Protein AF-A0A2Z4ZGE2-F1 (afdb_monomer)

Foldseek 3Di:
DDDDPPPPDDDCPDDDDDDDDDDDDAPDDDPQFLEGEHEDAAADVPNVVVLVCCCVVVVHAYEYAYADFQDFNVPDDADPVRHGHTPQNVQVVVVVVVGNYHYDYPVCVVVCVVDPVNVVSCVVGGDDDD

Solvent-accessible surface area (backbone atoms only — not comparable to full-atom values): 8239 Å² total; per-residue (Å²): 135,86,85,80,86,82,74,96,75,77,81,83,83,73,88,80,92,82,85,85,91,82,86,86,79,70,80,40,65,48,87,68,38,43,35,31,32,38,79,37,69,66,85,57,88,76,53,71,70,55,56,59,55,45,27,76,76,66,67,37,29,41,36,37,34,25,68,53,81,84,38,54,46,82,85,58,76,58,47,98,86,64,52,64,56,31,54,64,56,54,38,50,55,42,30,77,72,70,44,62,45,46,75,50,33,66,91,45,46,75,57,44,72,72,32,69,68,44,54,51,52,50,65,75,40,47,60,78,82,129

Nearest PDB structures (foldseek):
  6pfn-assembly2_C  TM=4.744E-01  e=4.389E-01  Francisella tularensis subsp. tularensis SCHU S4
  6p4o-assembly2_D  TM=4.374E-01  e=6.126E-01  Sulfurisphaera tokodaii str. 7
  3ls9-assembly1_B  TM=3.445E-01  e=3.840E-01  Paenarthrobacter aurescens
  5i01-assembly1_C  TM=4.575E-01  e=1.194E+00  Neisseria gonorrhoeae FA 1090
  4lh8-assembly1_A  TM=2.672E-01  e=1.045E+00  Paenarthrobacter aurescens

Radius of gyration: 21.34 Å; Cα contacts (8 Å, |Δi|>4): 152; chains: 1; bounding box: 49×48×68 Å

Secondary structure (DSSP, 8-state):
-------S--SS--------------SEE-TTBSEEEEEESSPPTTGGGGHHHHHHHH--EEEEEES-TT-B-TTSPPPTTS---BHHHHHHHHHHTT--EEEEETTTHHHHTTSHHHHHHHHHTB----

Sequence (130 aa):
MFETHLVNLEYEPLTIDYTRKHRYTPDSIIPGTNILVELKGAFEKDEPGKYEPVTEQGGFAFLFVFQRRDTEIAWKKPRKDGSRLLHEEWVAYHHKRGMPFYCTFEDEFADLKKSKSFAEIIKRHKITQH

pLDDT: mean 91.55, std 11.1, range [42.03, 98.5]

Structure (mmCIF, N/CA/C/O backbone):
data_AF-A0A2Z4ZGE2-F1
#
_entry.id   AF-A0A2Z4ZGE2-F1
#
loop_
_atom_site.group_PDB
_atom_site.id
_atom_site.type_symbol
_atom_site.label_atom_id
_atom_site.label_alt_id
_atom_site.label_comp_id
_atom_site.label_asym_id
_atom_site.label_entity_id
_atom_site.label_seq_id
_atom_site.pdbx_PDB_ins_code
_atom_site.Cartn_x
_atom_site.Cartn_y
_atom_site.Cartn_z
_atom_site.occupancy
_atom_site.B_iso_or_equiv
_atom_site.auth_seq_id
_atom_site.auth_comp_id
_atom_site.auth_asym_id
_atom_site.auth_atom_id
_atom_site.pdbx_PDB_model_num
ATOM 1 N N . MET A 1 1 ? 25.690 18.489 -47.984 1.00 42.03 1 MET A N 1
ATOM 2 C CA . MET A 1 1 ? 26.725 18.592 -46.937 1.00 42.03 1 MET A CA 1
ATOM 3 C C . MET A 1 1 ? 26.145 19.545 -45.903 1.00 42.03 1 MET A C 1
ATOM 5 O O . MET A 1 1 ? 25.929 20.694 -46.254 1.00 42.03 1 MET A O 1
ATOM 9 N N . PHE A 1 2 ? 25.707 19.059 -44.739 1.00 46.72 2 PHE A N 1
ATOM 10 C CA . PHE A 1 2 ? 25.174 19.941 -43.694 1.00 46.72 2 PHE A CA 1
ATOM 11 C C . PHE A 1 2 ? 26.357 20.448 -42.867 1.00 46.72 2 PHE A C 1
ATOM 13 O O . PHE A 1 2 ? 27.033 19.655 -42.217 1.00 46.72 2 PHE A O 1
ATOM 20 N N . GLU A 1 3 ? 26.636 21.746 -42.957 1.00 54.59 3 GLU A N 1
ATOM 21 C CA . GLU A 1 3 ? 27.604 22.442 -42.111 1.00 54.59 3 GLU A CA 1
ATOM 22 C C . GLU A 1 3 ? 27.052 22.516 -40.683 1.00 54.59 3 GLU A C 1
ATOM 24 O O . GLU A 1 3 ? 26.027 23.140 -40.414 1.00 54.59 3 GLU A O 1
ATOM 29 N N . THR A 1 4 ? 27.704 21.823 -39.755 1.00 53.72 4 THR A N 1
ATOM 30 C CA . THR A 1 4 ? 27.340 21.812 -38.338 1.00 53.72 4 THR A CA 1
ATOM 31 C C . THR A 1 4 ? 27.945 23.023 -37.632 1.00 53.72 4 THR A C 1
ATOM 33 O O . THR A 1 4 ? 29.136 23.036 -37.333 1.00 53.72 4 THR A O 1
ATOM 36 N N . HIS A 1 5 ? 27.132 24.033 -37.321 1.00 55.41 5 HIS A N 1
ATOM 37 C CA . HIS A 1 5 ? 27.517 25.192 -36.498 1.00 55.41 5 HIS A CA 1
ATOM 38 C C . HIS A 1 5 ? 27.319 24.945 -34.990 1.00 55.41 5 HIS A C 1
ATOM 40 O O . HIS A 1 5 ? 26.793 25.791 -34.273 1.00 55.41 5 HIS A O 1
ATOM 46 N N . LEU A 1 6 ? 27.723 23.775 -34.490 1.00 61.84 6 LEU A N 1
ATOM 47 C CA . LEU A 1 6 ? 27.807 23.515 -33.049 1.00 61.84 6 LEU A CA 1
ATOM 48 C C . LEU A 1 6 ? 29.226 23.860 -32.590 1.00 61.84 6 LEU A C 1
ATOM 50 O O . LEU A 1 6 ? 30.095 22.996 -32.528 1.00 61.84 6 LEU A O 1
ATOM 54 N N . VAL A 1 7 ? 29.476 25.145 -32.344 1.00 69.69 7 VAL A N 1
ATOM 55 C CA . VAL A 1 7 ? 30.774 25.652 -31.875 1.00 69.69 7 VAL A CA 1
ATOM 56 C C . VAL A 1 7 ? 30.620 26.102 -30.420 1.00 69.69 7 VAL A C 1
ATOM 58 O O . VAL A 1 7 ? 29.632 26.755 -30.094 1.00 69.69 7 VAL A O 1
ATOM 61 N N . ASN A 1 8 ? 31.589 25.770 -29.559 1.00 76.44 8 ASN A N 1
ATOM 62 C CA . ASN A 1 8 ? 31.648 26.158 -28.136 1.00 76.44 8 ASN A CA 1
ATOM 63 C C . ASN A 1 8 ? 30.535 25.592 -27.226 1.00 76.44 8 ASN A C 1
ATOM 65 O O . ASN A 1 8 ? 30.022 26.303 -26.364 1.00 76.44 8 ASN A O 1
ATOM 69 N N . LEU A 1 9 ? 30.166 24.319 -27.390 1.00 81.88 9 LEU A N 1
ATOM 70 C CA . LEU A 1 9 ? 29.287 23.613 -26.450 1.00 81.88 9 LEU A CA 1
ATOM 71 C C . LEU A 1 9 ? 30.079 22.557 -25.676 1.00 81.88 9 LEU A C 1
ATOM 73 O O . LEU A 1 9 ? 30.827 21.784 -26.274 1.00 81.88 9 LEU A O 1
ATOM 77 N N . GLU A 1 10 ? 29.882 22.503 -24.361 1.00 83.44 10 GLU A N 1
ATOM 78 C CA . GLU A 1 10 ? 30.383 21.418 -23.516 1.00 83.44 10 GLU A CA 1
ATOM 79 C C . GLU A 1 10 ? 29.334 20.297 -23.451 1.00 83.44 10 GLU A C 1
ATOM 81 O O . GLU A 1 10 ? 28.140 20.557 -23.284 1.00 83.44 10 GLU A O 1
ATOM 86 N N . TYR A 1 11 ? 29.765 19.047 -23.627 1.00 84.69 11 TYR A N 1
ATOM 87 C CA . TYR A 1 11 ? 28.896 17.871 -23.552 1.00 84.69 11 TYR A CA 1
ATOM 88 C C . TYR A 1 11 ? 28.701 17.456 -22.088 1.00 84.69 11 TYR A C 1
ATOM 90 O O . TYR A 1 11 ? 29.685 17.215 -21.395 1.00 84.69 11 TYR A O 1
ATOM 98 N N . GLU A 1 12 ? 27.443 17.378 -21.635 1.00 85.94 12 GLU A N 1
ATOM 99 C CA . GLU A 1 12 ? 27.054 16.988 -20.263 1.00 85.94 12 GLU A CA 1
ATOM 100 C C . GLU A 1 12 ? 27.856 17.693 -19.137 1.00 85.94 12 GLU A C 1
ATOM 102 O O . GLU A 1 12 ? 28.365 17.034 -18.231 1.00 85.94 12 GLU A O 1
ATOM 107 N N . PRO A 1 13 ? 27.974 19.036 -19.138 1.00 92.00 13 PRO A N 1
ATOM 108 C CA . PRO A 1 13 ? 28.899 19.738 -18.243 1.00 92.00 13 PRO A CA 1
ATOM 109 C C . PRO A 1 13 ? 28.448 19.750 -16.777 1.00 92.00 13 PRO A C 1
ATOM 111 O O . PRO A 1 13 ? 29.240 20.037 -15.881 1.00 92.00 13 PRO A O 1
ATO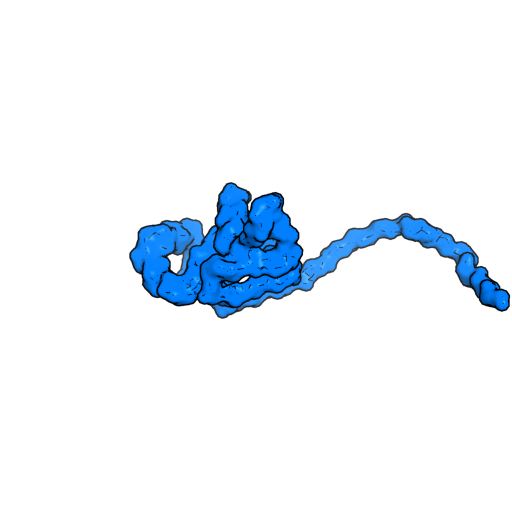M 114 N N . LEU A 1 14 ? 27.162 19.496 -16.518 1.00 93.31 14 LEU A N 1
ATOM 115 C CA . LEU A 1 14 ? 26.547 19.642 -15.204 1.00 93.31 14 LEU A CA 1
ATOM 116 C C . LEU A 1 14 ? 25.500 18.554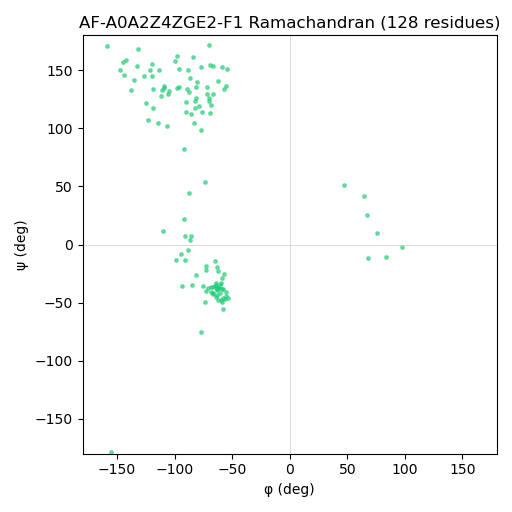 -14.969 1.00 93.31 14 LEU A C 1
ATOM 118 O O . LEU A 1 14 ? 24.745 18.186 -15.867 1.00 93.31 14 LEU A O 1
ATOM 122 N N . THR A 1 15 ? 25.397 18.120 -13.715 1.00 91.25 15 THR A N 1
ATOM 123 C CA . THR A 1 15 ? 24.231 17.403 -13.186 1.00 91.25 15 THR A CA 1
ATOM 124 C C . THR A 1 15 ? 23.439 18.369 -12.310 1.00 91.25 15 THR A C 1
ATOM 126 O O . THR A 1 15 ? 24.027 19.073 -11.492 1.00 91.25 15 THR A O 1
ATOM 129 N N . ILE A 1 16 ? 22.119 18.435 -12.498 1.00 94.75 16 ILE A N 1
ATOM 130 C CA . ILE A 1 16 ? 21.240 19.358 -11.768 1.00 94.75 16 ILE A CA 1
ATOM 131 C C . ILE A 1 16 ? 20.221 18.546 -10.976 1.00 94.75 16 ILE A C 1
ATOM 133 O O . ILE A 1 16 ? 19.377 17.859 -11.558 1.00 94.75 16 ILE A O 1
ATOM 137 N N . ASP A 1 17 ? 20.271 18.670 -9.653 1.00 92.44 17 ASP A N 1
ATOM 138 C CA . ASP A 1 17 ? 19.275 18.077 -8.769 1.00 92.44 17 ASP A CA 1
ATOM 139 C C . ASP A 1 17 ? 17.943 18.827 -8.873 1.00 92.44 17 ASP A C 1
ATOM 141 O O . ASP A 1 17 ? 17.885 20.059 -8.852 1.00 92.44 17 ASP A O 1
ATOM 145 N N . TYR A 1 18 ? 16.842 18.082 -8.955 1.00 90.62 18 TYR A N 1
ATOM 146 C CA . TYR A 1 18 ? 15.495 18.643 -8.954 1.00 90.62 18 TYR A CA 1
ATOM 147 C C . TYR A 1 18 ? 14.518 17.720 -8.223 1.00 90.62 18 TYR A C 1
ATOM 149 O O . TYR A 1 18 ? 14.735 16.516 -8.107 1.00 90.62 18 TYR A O 1
ATOM 157 N N . THR A 1 19 ? 13.408 18.283 -7.742 1.00 86.44 19 THR A N 1
ATOM 158 C CA . THR A 1 19 ? 12.330 17.521 -7.094 1.00 86.44 19 THR A CA 1
ATOM 159 C C . THR A 1 19 ? 11.017 17.688 -7.852 1.00 86.44 19 THR A C 1
ATOM 161 O O . THR A 1 19 ? 10.730 18.751 -8.405 1.00 86.44 19 THR A O 1
ATOM 164 N N . ARG A 1 20 ? 10.197 16.631 -7.890 1.00 83.25 20 ARG A N 1
ATOM 165 C CA . ARG A 1 20 ? 8.825 16.678 -8.417 1.00 83.25 20 ARG A CA 1
ATOM 166 C C . ARG A 1 20 ? 7.834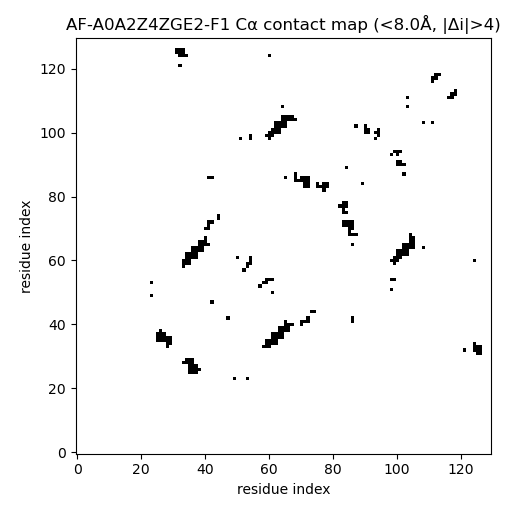 16.489 -7.281 1.00 83.25 20 ARG A C 1
ATOM 168 O O . ARG A 1 20 ? 7.932 15.532 -6.519 1.00 83.25 20 ARG A O 1
ATOM 175 N N . LYS A 1 21 ? 6.869 17.403 -7.179 1.00 87.06 21 LYS A N 1
ATOM 176 C CA . LYS A 1 21 ? 5.766 17.296 -6.220 1.00 87.06 21 LYS A CA 1
ATOM 177 C C . LYS A 1 21 ? 4.631 16.489 -6.836 1.00 87.06 21 LYS A C 1
ATOM 179 O O . LYS A 1 21 ? 4.183 16.789 -7.939 1.00 87.06 21 LYS A O 1
ATOM 184 N N . HIS A 1 22 ? 4.141 15.514 -6.084 1.00 89.62 22 HIS A N 1
ATOM 185 C CA . HIS A 1 22 ? 2.972 14.719 -6.431 1.00 89.62 22 HIS A CA 1
ATOM 186 C C . HIS A 1 22 ? 1.913 14.870 -5.338 1.00 89.62 22 HIS A C 1
ATOM 188 O O . HIS A 1 22 ? 2.243 15.090 -4.174 1.00 89.62 22 HIS A O 1
ATOM 194 N N . ARG A 1 23 ? 0.637 14.759 -5.716 1.00 91.94 23 ARG A N 1
ATOM 195 C CA . ARG A 1 23 ? -0.480 14.672 -4.772 1.00 91.94 23 ARG A CA 1
ATOM 196 C C . ARG A 1 23 ? -1.068 13.274 -4.848 1.00 91.94 23 ARG A C 1
ATOM 198 O O . ARG A 1 23 ? -1.335 12.782 -5.941 1.00 91.94 23 ARG A O 1
ATOM 205 N N . TYR A 1 24 ? -1.287 12.677 -3.686 1.00 94.25 24 TYR A N 1
ATOM 206 C CA . TYR A 1 24 ? -2.009 11.424 -3.559 1.00 94.25 24 TYR A CA 1
ATOM 207 C C . TYR A 1 24 ? -3.465 11.702 -3.183 1.00 94.25 24 TYR A C 1
ATOM 209 O O . TYR A 1 24 ? -3.729 12.523 -2.303 1.00 94.25 24 TYR A O 1
ATOM 217 N N . THR A 1 25 ? -4.401 11.034 -3.849 1.00 95.69 25 THR A N 1
ATOM 218 C CA . THR A 1 25 ? -5.823 11.071 -3.503 1.00 95.69 25 THR A CA 1
ATOM 219 C C . THR A 1 25 ? -6.260 9.632 -3.256 1.00 95.69 25 THR A C 1
ATOM 221 O O . THR A 1 25 ? -6.308 8.876 -4.222 1.00 95.69 25 THR A O 1
ATOM 224 N N . PRO A 1 26 ? -6.494 9.233 -1.993 1.00 96.50 26 PRO A N 1
ATOM 225 C CA . PRO A 1 26 ? -7.011 7.903 -1.688 1.00 96.50 26 PRO A CA 1
ATOM 226 C C . PRO A 1 26 ? -8.461 7.777 -2.160 1.00 96.50 26 PRO A C 1
ATOM 228 O O . PRO A 1 26 ? -9.189 8.774 -2.163 1.00 96.50 26 PRO A O 1
ATOM 231 N N . ASP A 1 27 ? -8.907 6.555 -2.443 1.00 97.75 27 ASP A N 1
ATOM 232 C CA . ASP A 1 27 ? -10.331 6.300 -2.688 1.00 97.75 27 ASP A CA 1
ATOM 233 C C . ASP A 1 27 ? -11.166 6.529 -1.419 1.00 97.75 27 ASP A C 1
ATOM 235 O O . ASP A 1 27 ? -12.298 7.013 -1.474 1.00 97.75 27 ASP A O 1
ATOM 239 N N . SER A 1 28 ? -10.625 6.172 -0.248 1.00 97.88 28 SER A N 1
ATOM 240 C CA . SER A 1 28 ? -11.291 6.331 1.049 1.00 97.88 28 SER A CA 1
ATOM 241 C C . SER A 1 28 ? -10.309 6.331 2.228 1.00 97.88 28 SER A C 1
ATOM 243 O O . SER A 1 28 ? -9.125 6.034 2.089 1.00 97.88 28 SER A O 1
ATOM 245 N N . ILE A 1 29 ? -10.807 6.656 3.423 1.00 97.44 29 ILE A N 1
ATOM 246 C CA . ILE A 1 29 ? -10.064 6.592 4.690 1.00 97.44 29 ILE A CA 1
ATOM 247 C C . ILE A 1 29 ? -10.938 5.940 5.760 1.00 97.44 29 ILE A C 1
ATOM 249 O O . ILE A 1 29 ? -12.145 6.187 5.808 1.00 97.44 29 ILE A O 1
ATOM 253 N N . ILE A 1 30 ? -10.349 5.117 6.632 1.00 96.31 30 ILE A N 1
ATOM 254 C CA . ILE A 1 30 ? -11.075 4.581 7.788 1.00 96.31 30 ILE A CA 1
ATOM 255 C C . ILE A 1 30 ? -11.143 5.664 8.880 1.00 96.31 30 ILE A C 1
ATOM 257 O O . ILE A 1 30 ? -10.093 6.081 9.385 1.00 96.31 30 ILE A O 1
ATOM 261 N N . PRO A 1 31 ? -12.347 6.109 9.293 1.00 95.69 31 PRO A N 1
ATOM 262 C CA . PRO A 1 31 ? -12.497 7.190 10.263 1.00 95.69 31 PRO A CA 1
ATOM 263 C C . PRO A 1 31 ? -11.760 6.929 11.583 1.00 95.69 31 PRO A C 1
ATOM 265 O O . PRO A 1 31 ? -11.825 5.835 12.142 1.00 95.69 31 PRO A O 1
ATOM 268 N N . GLY A 1 32 ? -11.076 7.954 12.102 1.00 95.62 32 GLY A N 1
ATOM 269 C CA . GLY A 1 32 ? -10.327 7.873 13.364 1.00 95.62 32 GLY A CA 1
ATOM 270 C C . GLY A 1 32 ? -8.996 7.112 13.282 1.00 95.62 32 GLY A C 1
ATOM 271 O O . GLY A 1 32 ? -8.384 6.844 14.317 1.00 95.62 32 GLY A O 1
ATOM 272 N N . THR A 1 33 ? -8.539 6.769 12.077 1.00 97.25 33 THR A N 1
ATOM 273 C CA . THR A 1 33 ? -7.256 6.095 11.834 1.00 97.25 33 THR A CA 1
ATOM 274 C C . THR A 1 33 ? -6.468 6.796 10.730 1.00 97.25 33 THR A C 1
ATOM 276 O O . THR A 1 33 ? -7.018 7.618 9.999 1.00 97.25 33 THR A O 1
ATOM 279 N N . ASN A 1 34 ? -5.192 6.445 10.577 1.00 97.06 34 ASN A N 1
ATOM 280 C CA . ASN A 1 34 ? -4.365 6.833 9.429 1.00 97.06 34 ASN A CA 1
ATOM 281 C C . ASN A 1 34 ? -4.395 5.783 8.293 1.00 97.06 34 ASN A C 1
ATOM 283 O O . ASN A 1 34 ? -3.465 5.730 7.489 1.00 97.06 34 ASN A O 1
ATOM 287 N N . ILE A 1 35 ? -5.423 4.927 8.225 1.00 98.31 35 ILE A N 1
ATOM 288 C CA . ILE A 1 35 ? -5.535 3.887 7.193 1.00 98.31 35 ILE A CA 1
ATOM 289 C C . ILE A 1 35 ? -6.288 4.434 5.983 1.00 98.31 35 ILE A C 1
ATOM 291 O O . ILE A 1 35 ? -7.493 4.691 6.046 1.00 98.31 35 ILE A O 1
ATOM 295 N N . LEU A 1 36 ? -5.579 4.543 4.866 1.00 98.31 36 LEU A N 1
ATOM 296 C CA . LEU A 1 36 ? -6.134 4.803 3.546 1.00 98.31 36 LEU A CA 1
ATOM 297 C C . LEU A 1 36 ? -6.653 3.495 2.947 1.00 98.31 36 LEU A C 1
ATOM 299 O O . LEU A 1 36 ? -5.988 2.463 3.024 1.00 98.31 36 LEU A O 1
ATOM 303 N N . VAL A 1 37 ? -7.841 3.537 2.355 1.00 98.00 37 VAL A N 1
ATOM 304 C CA . VAL A 1 37 ? -8.448 2.406 1.650 1.00 98.00 37 VAL A CA 1
ATOM 305 C C . VAL A 1 37 ? -8.358 2.675 0.158 1.00 98.00 37 VAL A C 1
ATOM 307 O O . VAL A 1 37 ? -8.757 3.747 -0.293 1.00 98.00 37 VAL A O 1
ATOM 310 N N . GLU A 1 38 ? -7.848 1.698 -0.582 1.00 97.88 38 GLU A N 1
ATOM 311 C CA . GLU A 1 38 ? -7.683 1.772 -2.032 1.00 97.88 38 GLU A CA 1
ATOM 312 C C . GLU A 1 38 ? -8.395 0.582 -2.688 1.00 97.88 38 GLU A C 1
ATOM 314 O O . GLU A 1 38 ? -8.079 -0.575 -2.393 1.00 97.88 38 GLU A O 1
ATOM 319 N N . LEU A 1 39 ? -9.350 0.862 -3.571 1.00 97.12 39 LEU A N 1
ATOM 320 C CA . LEU A 1 39 ? -10.085 -0.140 -4.337 1.00 97.12 39 LEU A CA 1
ATOM 321 C C . LEU A 1 39 ? -9.335 -0.399 -5.646 1.00 97.12 39 LEU A C 1
ATOM 323 O O . LEU A 1 39 ? -9.095 0.527 -6.423 1.00 97.12 39 LEU A O 1
ATOM 327 N N . LYS A 1 40 ? -8.942 -1.649 -5.916 1.00 95.38 40 LYS A N 1
ATOM 328 C CA . LYS A 1 40 ? -8.121 -1.969 -7.096 1.00 95.38 40 LYS A CA 1
ATOM 329 C C . LYS A 1 40 ? -8.548 -3.236 -7.816 1.00 95.38 40 LYS A C 1
ATOM 331 O O . LYS A 1 40 ? -8.673 -4.296 -7.219 1.00 95.38 40 LYS A O 1
ATOM 336 N N . GLY A 1 41 ? -8.656 -3.143 -9.140 1.00 95.06 41 GLY A N 1
ATOM 337 C CA . GLY A 1 41 ? -8.709 -4.316 -10.015 1.00 95.06 41 GLY A CA 1
ATOM 338 C C . GLY A 1 41 ? -7.315 -4.915 -10.186 1.00 95.06 41 GLY A C 1
ATOM 339 O O . GLY A 1 41 ? -6.977 -5.922 -9.568 1.00 95.06 41 GLY A O 1
ATOM 340 N N . ALA A 1 42 ? -6.492 -4.244 -10.988 1.00 93.00 42 ALA A N 1
ATOM 341 C CA . ALA A 1 42 ? -5.064 -4.496 -11.109 1.00 93.00 42 ALA A CA 1
ATOM 342 C C . ALA A 1 42 ? -4.316 -3.181 -10.878 1.00 93.00 42 ALA A C 1
ATOM 344 O O . ALA A 1 42 ? -4.796 -2.116 -11.262 1.00 93.00 42 ALA A O 1
ATOM 345 N N . PHE A 1 43 ? -3.144 -3.257 -10.262 1.00 93.19 43 PHE A N 1
ATOM 346 C CA . PHE A 1 43 ? -2.178 -2.178 -10.290 1.00 93.19 43 PHE A CA 1
ATOM 347 C C . PHE A 1 43 ? -1.812 -1.888 -11.747 1.00 93.19 43 PHE A C 1
ATOM 349 O O . PHE A 1 43 ? -1.814 -2.792 -12.585 1.00 93.19 43 PHE A O 1
ATOM 356 N N . GLU A 1 44 ? -1.416 -0.657 -12.031 1.00 91.50 44 GLU A N 1
ATOM 357 C CA . GLU A 1 44 ? -0.776 -0.294 -13.293 1.00 91.50 44 GLU A CA 1
ATOM 358 C C . GLU A 1 44 ? 0.747 -0.239 -13.161 1.00 91.50 44 GLU A C 1
ATOM 360 O O . GLU A 1 44 ? 1.314 -0.155 -12.066 1.00 91.50 44 GLU A O 1
ATOM 365 N N . LYS A 1 45 ? 1.445 -0.282 -14.301 1.00 89.38 45 LYS A N 1
ATOM 366 C CA . LYS A 1 45 ? 2.900 -0.135 -14.310 1.00 89.38 45 LYS A CA 1
ATOM 367 C C . LYS A 1 45 ? 3.279 1.194 -13.647 1.00 89.38 45 LYS A C 1
ATOM 369 O O . LYS A 1 45 ? 2.681 2.223 -13.928 1.00 89.38 45 LYS A O 1
ATOM 374 N N . ASP A 1 46 ? 4.270 1.139 -12.761 1.00 88.06 46 ASP A N 1
ATOM 375 C CA . ASP A 1 46 ? 4.805 2.268 -11.983 1.00 88.06 46 ASP A CA 1
ATOM 376 C C . ASP A 1 46 ? 3.853 2.858 -10.920 1.00 88.06 46 ASP A C 1
ATOM 378 O O . ASP A 1 46 ? 4.316 3.556 -10.018 1.00 88.06 46 ASP A O 1
ATOM 382 N N . GLU A 1 47 ? 2.566 2.490 -10.918 1.00 90.12 47 GLU A N 1
ATOM 383 C CA . GLU A 1 47 ? 1.604 2.910 -9.893 1.00 90.12 47 GLU A CA 1
ATOM 384 C C . GLU A 1 47 ? 2.051 2.555 -8.464 1.00 90.12 47 GLU A C 1
ATOM 386 O O . GLU A 1 47 ? 1.976 3.436 -7.603 1.00 90.12 47 GLU A O 1
ATOM 391 N N . PRO A 1 48 ? 2.571 1.341 -8.169 1.00 89.25 48 PRO A N 1
ATOM 392 C CA . PRO A 1 48 ? 2.907 0.984 -6.797 1.00 89.25 48 PRO A CA 1
ATOM 393 C C . PRO A 1 48 ? 4.011 1.839 -6.168 1.00 89.25 48 PRO A C 1
ATOM 395 O O . PRO A 1 48 ? 4.095 1.921 -4.944 1.00 89.25 48 PRO A O 1
ATOM 398 N N . GLY A 1 49 ? 4.823 2.517 -6.989 1.00 89.88 49 GLY A N 1
ATOM 399 C CA . GLY A 1 49 ? 5.895 3.397 -6.521 1.00 89.88 49 GLY A CA 1
ATOM 400 C C . GLY A 1 49 ? 5.401 4.624 -5.750 1.00 89.88 49 GLY A C 1
ATOM 401 O O . GLY A 1 49 ? 6.196 5.262 -5.068 1.00 89.88 49 GLY A O 1
ATOM 402 N N . LYS A 1 50 ? 4.100 4.953 -5.815 1.00 92.44 50 LYS A N 1
ATOM 403 C CA . LYS A 1 50 ? 3.511 6.066 -5.051 1.00 92.44 50 LYS A CA 1
ATOM 404 C C . LYS A 1 50 ? 3.182 5.703 -3.599 1.00 92.44 50 LYS A C 1
ATOM 406 O O . LYS A 1 50 ? 3.144 6.598 -2.760 1.00 92.44 50 LYS A O 1
ATOM 411 N N . TYR A 1 51 ? 2.934 4.426 -3.291 1.00 96.19 51 TYR A N 1
ATOM 412 C CA . TYR A 1 51 ? 2.438 4.019 -1.970 1.00 96.19 51 TYR A CA 1
ATOM 413 C C . TYR A 1 51 ? 3.519 4.108 -0.891 1.00 96.19 51 TYR A C 1
ATOM 415 O O . TYR A 1 51 ? 3.242 4.580 0.208 1.00 96.19 51 TYR A O 1
ATOM 423 N N . GLU A 1 52 ? 4.754 3.720 -1.219 1.00 94.50 52 GLU A N 1
ATOM 424 C CA . GLU A 1 52 ? 5.899 3.806 -0.303 1.00 94.50 52 GLU A CA 1
ATOM 425 C C . GLU A 1 52 ? 6.133 5.257 0.179 1.00 94.50 52 GLU A C 1
ATOM 427 O O . GLU A 1 52 ? 6.020 5.489 1.384 1.00 94.50 52 GLU A O 1
ATOM 432 N N . PRO A 1 53 ? 6.307 6.273 -0.699 1.00 93.19 53 PRO A N 1
ATOM 433 C CA . PRO A 1 53 ? 6.451 7.662 -0.261 1.00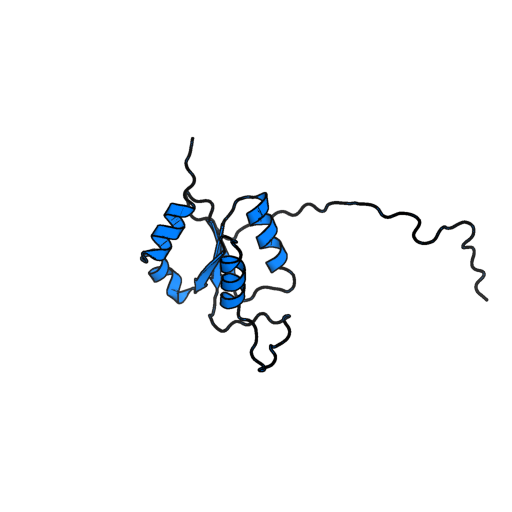 93.19 53 PRO A CA 1
ATOM 434 C C . PRO A 1 53 ? 5.268 8.196 0.552 1.00 93.19 53 PRO A C 1
ATOM 436 O O . PRO A 1 53 ? 5.476 8.946 1.503 1.00 93.19 53 PRO A O 1
ATOM 439 N N . VAL A 1 54 ? 4.027 7.831 0.208 1.00 94.56 54 VAL A N 1
ATOM 440 C CA . VAL A 1 54 ? 2.837 8.282 0.957 1.00 94.56 54 VAL A CA 1
ATOM 441 C C . VAL A 1 54 ? 2.860 7.753 2.389 1.00 94.56 54 VAL A C 1
ATOM 443 O O . VAL A 1 54 ? 2.502 8.470 3.324 1.00 94.56 54 VAL A O 1
ATOM 446 N N . THR A 1 55 ? 3.323 6.524 2.575 1.00 95.12 55 THR A N 1
ATOM 447 C CA . THR A 1 55 ? 3.485 5.921 3.894 1.00 95.12 55 THR A CA 1
ATOM 448 C C . THR A 1 55 ? 4.669 6.504 4.653 1.00 95.12 55 THR A C 1
ATOM 450 O O . THR A 1 55 ? 4.504 6.913 5.799 1.00 95.12 55 THR A O 1
ATOM 453 N N . GLU A 1 56 ? 5.841 6.590 4.030 1.00 93.06 56 GLU A N 1
ATOM 454 C CA . GLU A 1 56 ? 7.065 7.047 4.696 1.00 93.06 56 GLU A CA 1
ATOM 455 C C . GLU A 1 56 ? 7.018 8.535 5.057 1.00 93.06 56 GLU A C 1
ATOM 457 O O . GLU A 1 56 ? 7.444 8.923 6.142 1.00 93.06 56 GLU A O 1
ATOM 462 N N . GLN A 1 57 ? 6.481 9.375 4.169 1.00 89.62 57 GLN A N 1
ATOM 463 C CA . GLN A 1 57 ? 6.451 10.829 4.357 1.00 89.62 57 GLN A CA 1
ATOM 464 C C . GLN A 1 57 ? 5.146 11.300 4.998 1.00 89.62 57 GLN A C 1
ATOM 466 O O . GLN A 1 57 ? 5.143 12.260 5.764 1.00 89.62 57 GLN A O 1
ATOM 471 N N . GLY A 1 58 ? 4.028 10.649 4.664 1.00 87.88 58 GLY A N 1
ATOM 472 C CA . GLY A 1 58 ? 2.705 11.018 5.165 1.00 87.88 58 GLY A CA 1
ATOM 473 C C . GLY A 1 58 ? 2.305 10.297 6.450 1.00 87.88 58 GLY A C 1
ATOM 474 O O . GLY A 1 58 ? 1.338 10.703 7.087 1.00 87.88 58 GLY A O 1
ATOM 475 N N . GLY A 1 59 ? 3.020 9.236 6.839 1.00 93.25 59 GLY A N 1
ATOM 476 C CA . GLY A 1 59 ? 2.701 8.453 8.031 1.00 93.25 59 GLY A CA 1
ATOM 477 C C . GLY A 1 59 ? 1.385 7.681 7.916 1.00 93.25 59 GLY A C 1
ATOM 478 O O . GLY A 1 59 ? 0.752 7.408 8.934 1.00 93.25 59 GLY A O 1
ATOM 479 N N . PHE A 1 60 ? 0.948 7.356 6.696 1.00 96.94 60 PHE A N 1
ATOM 480 C CA . PHE A 1 60 ? -0.294 6.625 6.436 1.00 96.94 60 PHE A CA 1
ATOM 481 C C . PHE A 1 60 ? -0.063 5.120 6.261 1.00 96.94 60 PHE A C 1
ATOM 483 O O . PHE A 1 60 ? 0.978 4.677 5.775 1.00 96.94 60 PHE A O 1
ATOM 490 N N . ALA A 1 61 ? -1.077 4.334 6.608 1.00 97.94 61 ALA A N 1
ATOM 491 C CA . ALA A 1 61 ? -1.179 2.915 6.290 1.00 97.94 61 ALA A CA 1
ATOM 492 C C . ALA A 1 61 ? -2.094 2.698 5.078 1.00 97.94 61 ALA A C 1
ATOM 494 O O . ALA A 1 61 ? -2.962 3.527 4.808 1.00 97.94 61 ALA A O 1
ATOM 495 N N . PHE A 1 62 ? -1.945 1.570 4.383 1.00 98.50 62 PHE A N 1
ATOM 496 C CA . PHE A 1 62 ? -2.807 1.205 3.254 1.00 98.50 62 PHE A CA 1
ATOM 497 C C . PHE A 1 62 ? -3.561 -0.092 3.515 1.00 98.50 62 PHE A C 1
ATOM 499 O O . PHE A 1 62 ? -2.968 -1.095 3.911 1.00 98.50 62 PHE A O 1
ATOM 506 N N . LEU A 1 63 ? -4.858 -0.085 3.223 1.00 98.44 63 LEU A N 1
ATOM 507 C CA . LEU A 1 63 ? -5.687 -1.268 3.058 1.00 98.44 63 LEU A CA 1
ATOM 508 C C . LEU A 1 63 ? -6.148 -1.352 1.602 1.00 98.44 63 LEU A C 1
ATOM 510 O O . LEU A 1 63 ? -7.045 -0.625 1.179 1.00 98.44 63 LEU A O 1
ATOM 514 N N . PHE A 1 64 ? -5.541 -2.261 0.850 1.00 98.25 64 PHE A N 1
ATOM 515 C CA . PHE A 1 64 ? -5.945 -2.560 -0.516 1.00 98.25 64 PHE A CA 1
ATOM 516 C C . PHE A 1 64 ? -7.139 -3.517 -0.508 1.00 98.25 64 PHE A C 1
ATOM 518 O O . PHE A 1 64 ? -7.076 -4.588 0.098 1.00 98.25 64 PHE A O 1
ATOM 525 N N . VAL A 1 65 ? -8.217 -3.147 -1.188 1.00 97.88 65 VAL A N 1
ATOM 526 C CA . VAL A 1 65 ? -9.350 -4.037 -1.451 1.00 97.88 65 VAL A CA 1
ATOM 527 C C . VAL A 1 65 ? -9.277 -4.417 -2.921 1.00 97.88 65 VAL A C 1
ATOM 529 O O . VAL A 1 65 ? -9.579 -3.607 -3.798 1.00 97.88 65 VAL A O 1
ATOM 532 N N . PHE A 1 66 ? -8.794 -5.628 -3.189 1.00 97.81 66 PHE A N 1
ATOM 533 C CA . PHE A 1 66 ? -8.635 -6.118 -4.549 1.00 97.81 66 PHE A CA 1
ATOM 534 C C . PHE A 1 66 ? -9.923 -6.759 -5.059 1.00 97.81 66 PHE A C 1
ATOM 536 O O . PHE A 1 66 ? -10.611 -7.469 -4.328 1.00 97.81 66 PHE A O 1
ATOM 543 N N . GLN A 1 67 ? -10.217 -6.570 -6.341 1.00 96.88 67 GLN A N 1
ATOM 544 C CA . GLN A 1 67 ? -11.389 -7.176 -6.972 1.00 96.88 67 GLN A CA 1
ATOM 545 C C . GLN A 1 67 ? -11.303 -8.712 -7.003 1.00 96.88 67 GLN A C 1
ATOM 547 O O . GLN A 1 67 ? -12.317 -9.396 -6.896 1.00 96.88 67 GLN A O 1
ATOM 552 N N . ARG A 1 68 ? -10.096 -9.270 -7.184 1.00 93.81 68 ARG A N 1
ATOM 553 C CA . ARG A 1 68 ? -9.856 -10.716 -7.313 1.00 93.81 68 ARG A CA 1
ATOM 554 C C . ARG A 1 68 ? -8.504 -11.131 -6.734 1.00 93.81 68 ARG A C 1
ATOM 556 O O . ARG A 1 68 ? -7.543 -10.366 -6.775 1.00 93.81 68 ARG A O 1
ATOM 563 N N . ARG A 1 69 ? -8.430 -12.374 -6.246 1.00 93.12 69 ARG A N 1
ATOM 564 C CA . ARG A 1 69 ? -7.235 -12.976 -5.623 1.00 93.12 69 ARG A CA 1
ATOM 565 C C . ARG A 1 69 ? -6.154 -13.388 -6.610 1.00 93.12 69 ARG A C 1
ATOM 567 O O . ARG A 1 69 ? -4.968 -13.257 -6.327 1.00 93.12 69 ARG A O 1
ATOM 574 N N . ASP A 1 70 ? -6.571 -13.859 -7.774 1.00 93.50 70 ASP A N 1
ATOM 575 C CA . ASP A 1 70 ? -5.710 -14.383 -8.829 1.00 93.50 70 ASP A CA 1
ATOM 576 C C . ASP A 1 70 ? -5.163 -13.298 -9.766 1.00 93.50 70 ASP A C 1
ATOM 578 O O . ASP A 1 70 ? -4.517 -13.613 -10.764 1.00 93.50 70 ASP A O 1
ATOM 582 N N . THR A 1 71 ? -5.382 -12.014 -9.460 1.00 94.50 71 THR A N 1
ATOM 583 C CA . THR A 1 71 ? -4.862 -10.933 -10.294 1.00 94.50 71 THR A CA 1
ATOM 584 C C . THR A 1 71 ? -3.339 -10.875 -10.204 1.00 94.50 71 THR A C 1
ATOM 586 O O . THR A 1 71 ? -2.747 -10.627 -9.148 1.00 94.50 71 THR A O 1
ATOM 589 N N . GLU A 1 72 ? -2.689 -11.032 -11.349 1.00 96.00 72 GLU A N 1
ATOM 590 C CA . GLU A 1 72 ? -1.241 -10.954 -11.496 1.00 96.00 72 GLU A CA 1
ATOM 591 C C . GLU A 1 72 ? -0.761 -9.523 -11.766 1.00 96.00 72 GLU A C 1
ATOM 593 O O . GLU A 1 72 ? -1.417 -8.735 -12.447 1.00 96.00 72 GLU A O 1
ATOM 598 N N . ILE A 1 73 ? 0.454 -9.199 -11.328 1.00 94.56 73 ILE A N 1
ATOM 599 C CA . ILE A 1 73 ? 1.143 -7.964 -11.706 1.00 94.56 73 ILE A CA 1
ATOM 600 C C . ILE A 1 73 ? 1.705 -8.120 -13.128 1.00 94.56 73 ILE A C 1
ATOM 602 O O . ILE A 1 73 ? 2.771 -8.706 -13.353 1.00 94.56 73 ILE A O 1
ATOM 606 N N . ALA A 1 74 ? 0.978 -7.584 -14.111 1.00 90.62 74 ALA A N 1
ATOM 607 C CA . ALA A 1 74 ? 1.188 -7.844 -15.538 1.00 90.62 74 ALA A CA 1
ATOM 608 C C . ALA A 1 74 ? 2.583 -7.451 -16.078 1.00 90.62 74 ALA A C 1
ATOM 610 O O . ALA A 1 74 ? 3.134 -8.133 -16.944 1.00 90.62 74 ALA A O 1
ATOM 611 N N . TRP A 1 75 ? 3.210 -6.394 -15.554 1.00 92.31 75 TRP A N 1
ATOM 612 C CA . TRP A 1 75 ? 4.535 -5.939 -16.022 1.00 92.31 75 TRP A CA 1
ATOM 613 C C . TRP A 1 75 ? 5.714 -6.600 -15.306 1.00 92.31 75 TRP A C 1
ATOM 615 O O . TRP A 1 75 ? 6.866 -6.345 -15.667 1.00 92.31 75 TRP A O 1
ATOM 625 N N . LYS A 1 76 ? 5.482 -7.426 -14.280 1.00 91.88 76 LYS A N 1
ATOM 626 C CA . LYS A 1 76 ? 6.571 -8.176 -13.648 1.00 91.88 76 LYS A CA 1
ATOM 627 C C . LYS A 1 76 ? 6.900 -9.403 -14.491 1.00 91.88 76 LYS A C 1
ATOM 629 O O . LYS A 1 76 ? 6.018 -10.068 -15.031 1.00 91.88 76 LYS A O 1
ATOM 634 N N . LYS A 1 77 ? 8.198 -9.689 -14.615 1.00 93.94 77 LYS A N 1
ATOM 635 C CA . LYS A 1 77 ? 8.663 -10.906 -15.285 1.00 93.94 77 LYS A CA 1
ATOM 636 C C . LYS A 1 77 ? 8.158 -12.131 -14.508 1.00 93.94 77 LYS A C 1
ATOM 638 O O . LYS A 1 77 ? 8.200 -12.090 -13.275 1.00 93.94 77 LYS A O 1
ATOM 643 N N . PRO A 1 78 ? 7.729 -13.202 -15.198 1.00 95.56 78 PRO A N 1
ATOM 644 C CA . PRO A 1 78 ? 7.452 -14.477 -14.550 1.00 95.56 78 PRO A CA 1
ATOM 645 C C . PRO A 1 78 ? 8.658 -14.970 -13.743 1.00 95.56 78 PRO A C 1
ATOM 647 O O . PRO A 1 78 ? 9.813 -14.672 -14.068 1.00 95.56 78 PRO A O 1
ATOM 650 N N . ARG A 1 79 ? 8.383 -15.725 -12.681 1.00 94.44 79 ARG A N 1
ATOM 651 C CA . ARG A 1 79 ? 9.393 -16.415 -11.878 1.00 94.44 79 ARG A CA 1
ATOM 652 C C . ARG A 1 79 ? 10.011 -17.566 -12.680 1.00 94.44 79 ARG A C 1
ATOM 654 O O . ARG A 1 79 ? 9.545 -17.917 -13.761 1.00 94.44 79 ARG A O 1
ATOM 661 N N . LYS A 1 80 ? 11.073 -18.176 -12.139 1.00 96.06 80 LYS A N 1
ATOM 662 C CA . LYS A 1 80 ? 11.774 -19.304 -12.788 1.00 96.06 80 LYS A CA 1
ATOM 663 C C . LYS A 1 80 ? 10.863 -20.509 -13.052 1.00 96.06 80 LYS A C 1
ATOM 665 O O . LYS A 1 80 ? 11.114 -21.244 -13.995 1.00 96.06 80 LYS A O 1
ATOM 670 N N . ASP A 1 81 ? 9.837 -20.697 -12.228 1.00 94.31 81 ASP A N 1
ATOM 671 C CA . ASP A 1 81 ? 8.838 -21.764 -12.350 1.00 94.31 81 ASP A CA 1
ATOM 672 C C . ASP A 1 81 ? 7.654 -21.397 -13.268 1.00 94.31 81 ASP A C 1
ATOM 674 O O . ASP A 1 81 ? 6.714 -22.173 -13.400 1.00 94.31 81 ASP A O 1
ATOM 678 N N . GLY A 1 82 ? 7.682 -20.219 -13.904 1.00 93.44 82 GLY A N 1
ATOM 679 C CA . GLY A 1 82 ? 6.612 -19.719 -14.767 1.00 93.44 82 GLY A CA 1
ATOM 680 C C . GLY A 1 82 ? 5.461 -19.033 -14.026 1.00 93.44 82 GLY A C 1
ATOM 681 O O . GLY A 1 82 ? 4.664 -18.356 -14.673 1.00 93.44 82 GLY A O 1
ATOM 682 N N . SER A 1 83 ? 5.394 -19.126 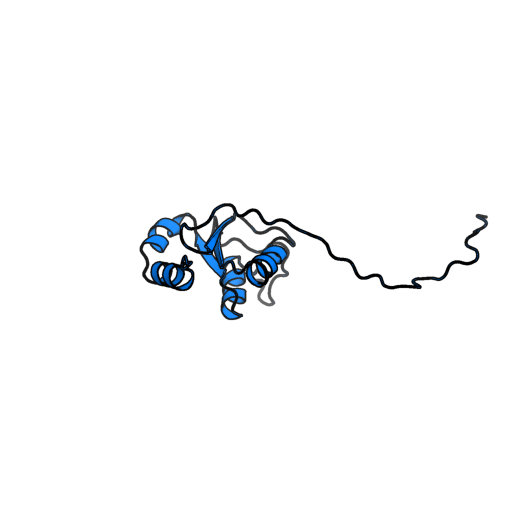-12.692 1.00 93.94 83 SER A N 1
ATOM 683 C CA . SER A 1 83 ? 4.382 -18.416 -11.906 1.00 93.94 83 SER A CA 1
ATOM 684 C C . SER A 1 83 ? 4.592 -16.901 -11.959 1.00 93.94 83 SER A C 1
ATOM 686 O O . SER A 1 83 ? 5.706 -16.401 -12.165 1.00 93.94 83 SER A O 1
ATOM 688 N N . ARG A 1 84 ? 3.513 -16.139 -11.779 1.00 95.44 84 ARG A N 1
ATOM 689 C CA . ARG A 1 84 ? 3.534 -14.672 -11.814 1.00 95.44 84 ARG A CA 1
ATOM 690 C C . ARG A 1 84 ? 3.210 -14.110 -10.436 1.00 95.44 84 ARG A C 1
ATOM 692 O O . ARG A 1 84 ? 2.535 -14.746 -9.638 1.00 95.44 84 ARG A O 1
ATOM 699 N N . LEU A 1 85 ? 3.770 -12.936 -10.143 1.00 95.81 85 LEU A N 1
ATOM 700 C CA . LEU A 1 85 ? 3.591 -12.271 -8.853 1.00 95.81 85 LEU A CA 1
ATOM 701 C C . LEU A 1 85 ? 2.152 -11.760 -8.737 1.00 95.81 85 LEU A C 1
ATOM 703 O O . LEU A 1 85 ? 1.731 -10.962 -9.574 1.00 95.81 85 LEU A O 1
ATOM 707 N N . LEU A 1 86 ? 1.435 -12.179 -7.701 1.00 97.00 86 LEU A N 1
ATOM 708 C CA . LEU A 1 86 ? 0.086 -11.711 -7.394 1.00 97.00 86 LEU A CA 1
ATOM 709 C C . LEU A 1 86 ? 0.110 -10.398 -6.605 1.00 97.00 86 LEU A C 1
ATOM 711 O O . LEU A 1 86 ? 1.107 -10.031 -5.974 1.00 97.00 86 LEU A O 1
ATOM 715 N N . HIS A 1 87 ? -1.021 -9.698 -6.608 1.00 96.56 87 HIS A N 1
ATOM 716 C CA . HIS A 1 87 ? -1.190 -8.451 -5.858 1.00 96.56 87 HIS A CA 1
ATOM 717 C C . HIS A 1 87 ? -1.057 -8.665 -4.345 1.00 96.56 87 HIS A C 1
ATOM 719 O O . HIS A 1 87 ? -0.340 -7.917 -3.677 1.00 96.56 87 HIS A O 1
ATOM 725 N N . GLU A 1 88 ? -1.671 -9.725 -3.810 1.00 96.81 88 GLU A N 1
ATOM 726 C CA . GLU A 1 88 ? -1.546 -10.073 -2.388 1.00 96.81 88 GLU A CA 1
ATOM 727 C C . GLU A 1 88 ? -0.100 -10.393 -1.991 1.00 96.81 88 GLU A C 1
ATOM 729 O O . GLU A 1 88 ? 0.360 -9.985 -0.926 1.00 96.81 88 GLU A O 1
ATOM 734 N N . GLU A 1 89 ? 0.658 -11.056 -2.869 1.00 97.00 89 GLU A N 1
ATOM 735 C CA . GLU A 1 89 ? 2.055 -11.400 -2.614 1.00 97.00 89 GLU A CA 1
ATOM 736 C C . GLU A 1 89 ? 2.935 -10.148 -2.592 1.00 97.00 89 GLU A C 1
ATOM 738 O O . GLU A 1 89 ? 3.861 -10.057 -1.783 1.00 97.00 89 GLU A O 1
ATOM 743 N N . TRP A 1 90 ? 2.640 -9.165 -3.449 1.00 96.44 90 TRP A N 1
ATOM 744 C CA . TRP A 1 90 ? 3.318 -7.870 -3.437 1.00 96.44 90 TRP A CA 1
ATOM 745 C C . TRP A 1 90 ? 3.053 -7.109 -2.134 1.00 96.44 90 TRP A C 1
ATOM 747 O O . TRP A 1 90 ? 3.996 -6.614 -1.512 1.00 96.44 90 TRP A O 1
ATOM 757 N N . VAL A 1 91 ? 1.798 -7.077 -1.675 1.00 97.44 91 VAL A N 1
ATOM 758 C CA . VAL A 1 91 ? 1.437 -6.456 -0.391 1.00 97.44 91 VAL A CA 1
ATOM 759 C C . VAL A 1 91 ? 2.131 -7.172 0.767 1.00 97.44 91 VAL A C 1
ATOM 761 O O . VAL A 1 91 ? 2.771 -6.525 1.595 1.00 97.44 91 VAL A O 1
AT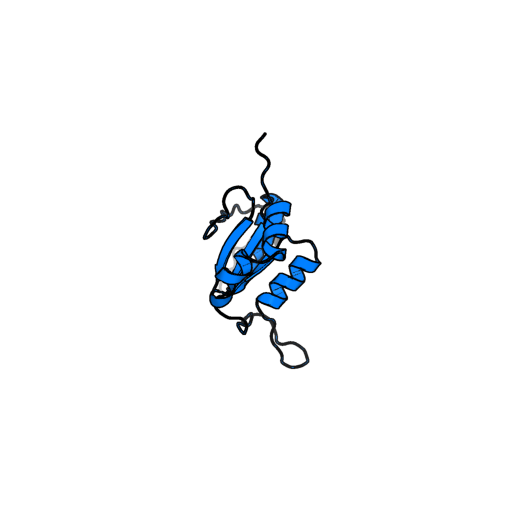OM 764 N N . ALA A 1 92 ? 2.083 -8.505 0.802 1.00 97.69 92 ALA A N 1
ATOM 765 C CA . ALA A 1 92 ? 2.721 -9.306 1.842 1.00 97.69 92 ALA A CA 1
ATOM 766 C C . ALA A 1 92 ? 4.248 -9.129 1.869 1.00 97.69 92 ALA A C 1
ATOM 768 O O . ALA A 1 92 ? 4.850 -9.094 2.946 1.00 97.69 92 ALA A O 1
ATOM 769 N N . TYR A 1 93 ? 4.886 -9.006 0.702 1.00 96.69 93 TYR A N 1
ATOM 770 C CA . TYR A 1 93 ? 6.318 -8.738 0.590 1.00 96.69 93 TYR A CA 1
ATOM 771 C C . TYR A 1 93 ? 6.701 -7.420 1.274 1.00 96.69 93 TYR A C 1
ATOM 773 O O . TYR A 1 93 ? 7.633 -7.394 2.078 1.00 96.69 93 TYR A O 1
ATOM 781 N N . HIS A 1 94 ? 5.960 -6.346 1.007 1.00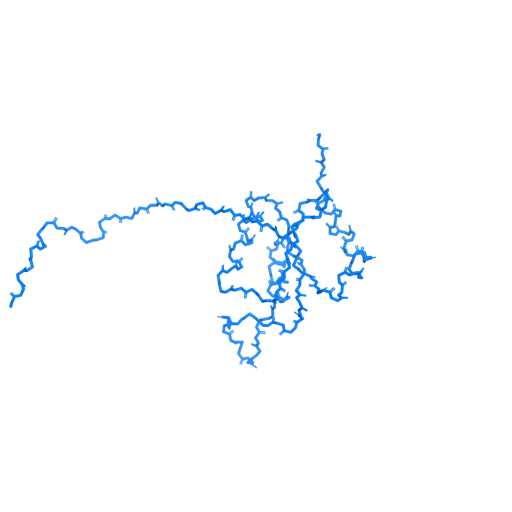 97.19 94 HIS A N 1
ATOM 782 C CA . HIS A 1 94 ? 6.205 -5.037 1.617 1.00 97.19 94 HIS A CA 1
ATOM 783 C C . HIS A 1 94 ? 5.834 -4.992 3.093 1.00 97.19 94 HIS A C 1
ATOM 785 O O . HIS A 1 94 ? 6.585 -4.438 3.897 1.00 97.19 94 HIS A O 1
ATOM 791 N N . HIS A 1 95 ? 4.748 -5.664 3.475 1.00 97.62 95 HIS A N 1
ATOM 792 C CA . HIS A 1 95 ? 4.357 -5.804 4.873 1.00 97.62 95 HIS A CA 1
ATOM 793 C C . HIS A 1 95 ? 5.472 -6.416 5.725 1.00 97.62 95 HIS A C 1
ATOM 795 O O . HIS A 1 95 ? 5.845 -5.883 6.771 1.00 97.62 95 HIS A O 1
ATOM 801 N N . LYS A 1 96 ? 6.085 -7.500 5.233 1.00 97.62 96 LYS A N 1
ATOM 802 C CA . LYS A 1 96 ? 7.229 -8.154 5.891 1.00 97.62 96 LYS A CA 1
ATOM 803 C C . LYS A 1 96 ? 8.459 -7.252 6.010 1.00 97.62 96 LYS A C 1
ATOM 805 O O . LYS A 1 96 ? 9.297 -7.494 6.873 1.00 97.62 96 LYS A O 1
ATOM 810 N N . ARG A 1 97 ? 8.573 -6.221 5.169 1.00 96.44 97 ARG A N 1
ATOM 811 C CA . ARG A 1 97 ? 9.654 -5.223 5.197 1.00 96.44 97 ARG A CA 1
ATOM 812 C C . ARG A 1 97 ? 9.327 -4.001 6.059 1.00 96.44 97 ARG A C 1
ATOM 814 O O . ARG A 1 97 ? 10.102 -3.052 6.072 1.00 96.44 97 ARG A O 1
ATOM 821 N N . GLY A 1 98 ? 8.216 -4.036 6.794 1.00 96.00 98 GLY A N 1
ATOM 822 C CA . GLY A 1 98 ? 7.830 -2.994 7.741 1.00 96.00 98 GLY A CA 1
ATOM 823 C C . GLY A 1 98 ? 6.835 -1.977 7.192 1.00 96.00 98 GLY A C 1
ATOM 824 O O . GLY A 1 98 ? 6.391 -1.122 7.958 1.00 96.00 98 GLY A O 1
ATOM 825 N N . MET A 1 99 ? 6.429 -2.082 5.923 1.00 97.38 99 MET A N 1
ATOM 826 C CA . MET A 1 99 ? 5.394 -1.199 5.387 1.00 97.38 99 MET A CA 1
ATOM 827 C C . MET A 1 99 ? 4.027 -1.579 5.976 1.00 97.38 99 MET A C 1
ATOM 829 O O . MET A 1 99 ? 3.649 -2.748 5.927 1.00 97.38 99 MET A O 1
ATOM 833 N N . PRO A 1 100 ? 3.238 -0.643 6.528 1.00 97.62 100 PRO A N 1
ATOM 834 C CA . PRO A 1 100 ? 1.880 -0.893 7.013 1.00 97.62 100 PRO A CA 1
ATOM 835 C C . PRO A 1 100 ? 0.875 -1.077 5.861 1.00 97.62 100 PRO A C 1
ATOM 837 O O . PRO A 1 100 ? -0.140 -0.386 5.783 1.00 97.62 100 PRO A O 1
ATOM 840 N N . PHE A 1 101 ? 1.170 -2.001 4.949 1.00 98.38 101 PHE A N 1
ATOM 841 C CA . PHE A 1 101 ? 0.281 -2.405 3.869 1.00 98.38 101 PHE A CA 1
ATOM 842 C C . PHE A 1 101 ? -0.486 -3.656 4.286 1.00 98.38 101 PHE A C 1
ATOM 844 O O . PHE A 1 101 ? 0.086 -4.606 4.824 1.00 98.38 101 PHE A O 1
ATOM 851 N N . TYR A 1 102 ? -1.781 -3.644 4.017 1.00 98.12 102 TYR A N 1
ATOM 852 C CA . TYR A 1 102 ? -2.724 -4.721 4.274 1.00 98.12 102 TYR A CA 1
ATOM 853 C C . TYR A 1 102 ? -3.555 -4.935 3.017 1.00 98.12 102 TYR A C 1
ATOM 855 O O . TYR A 1 102 ? -3.745 -4.003 2.235 1.00 98.12 102 TYR A O 1
ATOM 863 N N . CYS A 1 103 ? -4.077 -6.140 2.819 1.00 97.81 103 CYS A N 1
ATOM 864 C CA . CYS A 1 103 ? -5.004 -6.382 1.726 1.00 97.81 103 CYS A CA 1
ATOM 865 C C . CYS A 1 103 ? -6.130 -7.334 2.104 1.00 97.81 103 CYS A C 1
ATOM 867 O O . CYS A 1 103 ? -6.029 -8.118 3.047 1.00 97.81 103 CYS A O 1
ATOM 869 N N . THR A 1 104 ? -7.202 -7.239 1.334 1.00 97.56 104 THR A N 1
ATOM 870 C CA . THR A 1 104 ? -8.372 -8.113 1.351 1.00 97.56 104 THR A CA 1
ATOM 871 C C . THR A 1 104 ? -9.037 -8.064 -0.020 1.00 97.56 104 THR A C 1
ATOM 873 O O . THR A 1 104 ? -8.545 -7.380 -0.920 1.00 97.56 104 THR A O 1
ATOM 876 N N . PHE A 1 105 ? -10.143 -8.778 -0.172 1.00 97.38 105 PHE A N 1
ATOM 877 C CA . PHE A 1 105 ? -10.897 -8.863 -1.413 1.00 97.38 105 PHE A CA 1
ATOM 878 C C . PHE A 1 105 ? -12.313 -8.339 -1.204 1.00 97.38 105 PHE A C 1
ATOM 880 O O . PHE A 1 105 ? -12.801 -8.293 -0.072 1.00 97.38 105 PHE A O 1
ATOM 887 N N . GLU A 1 106 ? -12.953 -7.885 -2.279 1.00 95.00 106 GLU A N 1
ATOM 888 C CA . GLU A 1 106 ? -14.292 -7.284 -2.210 1.00 95.00 106 GLU A CA 1
ATOM 889 C C . GLU A 1 106 ? -15.321 -8.205 -1.535 1.00 95.00 106 GLU A C 1
ATOM 891 O O . GLU A 1 106 ? -16.107 -7.751 -0.700 1.00 95.00 106 GLU A O 1
ATOM 896 N N . ASP A 1 107 ? -15.271 -9.501 -1.841 1.00 95.25 107 ASP A N 1
ATOM 897 C CA . ASP A 1 107 ? -16.138 -10.542 -1.287 1.00 95.25 107 ASP A CA 1
ATOM 898 C C . ASP A 1 107 ? -15.816 -10.902 0.175 1.00 95.25 107 ASP A C 1
ATOM 900 O O . ASP A 1 107 ? -16.691 -11.362 0.907 1.00 95.25 107 ASP A O 1
ATOM 904 N N . GLU A 1 108 ? -14.599 -10.619 0.640 1.00 95.12 108 GLU A N 1
ATOM 905 C CA . GLU A 1 108 ? -14.136 -10.909 2.005 1.00 95.12 108 GLU A CA 1
ATOM 906 C C . GLU A 1 108 ? -14.209 -9.701 2.942 1.00 95.12 108 GLU A C 1
ATOM 908 O O . GLU A 1 108 ? -14.104 -9.835 4.166 1.00 95.12 108 GLU A O 1
ATOM 913 N N . PHE A 1 109 ? -14.400 -8.498 2.399 1.00 93.75 109 PHE A N 1
ATOM 914 C CA . PHE A 1 109 ? -14.280 -7.265 3.171 1.00 93.75 109 PHE A CA 1
ATOM 915 C C . PHE A 1 109 ? -15.275 -7.195 4.338 1.00 93.75 109 PHE A C 1
ATOM 917 O O . PHE A 1 109 ? -14.959 -6.669 5.410 1.00 93.75 109 PHE A O 1
ATOM 924 N N . ALA A 1 110 ? -16.481 -7.740 4.159 1.00 94.44 110 ALA A N 1
ATOM 925 C CA . ALA A 1 110 ? -17.495 -7.795 5.209 1.00 94.44 110 ALA A CA 1
ATOM 926 C C . ALA A 1 110 ? -17.067 -8.668 6.400 1.00 94.44 110 ALA A C 1
ATOM 928 O O . ALA A 1 110 ? -17.382 -8.338 7.547 1.00 94.44 110 ALA A O 1
ATOM 929 N N . ASP A 1 111 ? -16.336 -9.748 6.140 1.00 96.62 111 ASP A N 1
ATOM 930 C CA . ASP A 1 111 ? -15.866 -10.671 7.168 1.00 96.62 111 ASP A CA 1
ATOM 931 C C . ASP A 1 111 ? -14.563 -10.196 7.800 1.00 96.62 111 ASP A C 1
ATOM 933 O O . ASP A 1 111 ? -14.415 -10.286 9.022 1.00 96.62 111 ASP A O 1
ATOM 937 N N . LEU A 1 112 ? -13.680 -9.558 7.021 1.00 95.38 112 LEU A N 1
ATOM 938 C CA . LEU A 1 112 ? -12.515 -8.863 7.563 1.00 95.38 112 LEU A CA 1
ATOM 939 C C . LEU A 1 112 ? -12.936 -7.864 8.645 1.00 95.38 112 LEU A C 1
ATOM 941 O O . LEU A 1 112 ? -12.362 -7.873 9.726 1.00 95.38 112 LEU A O 1
ATOM 945 N N . LYS A 1 113 ? -13.972 -7.048 8.412 1.00 94.12 113 LYS A N 1
ATOM 946 C CA . LYS A 1 113 ? -14.432 -6.047 9.398 1.00 94.12 113 LYS A CA 1
ATOM 947 C C . LYS A 1 113 ? -14.811 -6.638 10.757 1.00 94.12 113 LYS A C 1
ATOM 949 O O . LYS A 1 113 ? -14.780 -5.925 11.756 1.00 94.12 113 LYS A O 1
ATOM 954 N N . LYS A 1 114 ? -15.195 -7.914 10.793 1.00 96.38 114 LYS A N 1
ATOM 955 C CA . LYS A 1 114 ? -15.591 -8.635 12.011 1.00 96.38 114 LYS A CA 1
ATOM 956 C C . LYS A 1 114 ? -14.423 -9.399 12.637 1.00 96.38 114 LYS A C 1
ATOM 958 O O . LYS A 1 114 ? -14.571 -9.959 13.723 1.00 96.38 114 LYS A O 1
ATOM 963 N N . SER A 1 115 ? -13.284 -9.476 11.955 1.00 97.00 115 SER A N 1
ATOM 964 C CA . SER A 1 115 ? -12.159 -10.291 12.379 1.00 97.00 115 SER A CA 1
ATOM 965 C C . SER A 1 115 ? -11.374 -9.629 13.515 1.00 97.00 115 SER A C 1
ATOM 967 O O . SER A 1 115 ? -11.296 -8.404 13.650 1.00 97.00 115 SER A O 1
ATOM 969 N N . LYS A 1 116 ? -10.722 -10.466 14.328 1.00 97.25 116 LYS A N 1
ATOM 970 C CA . LYS A 1 116 ? -9.792 -9.994 15.363 1.00 97.25 116 LYS A CA 1
ATOM 971 C C . LYS A 1 116 ? -8.593 -9.266 14.753 1.00 97.25 116 LYS A C 1
ATOM 973 O O . LYS A 1 116 ? -8.177 -8.243 15.286 1.00 97.25 116 LYS A O 1
ATOM 978 N N . SER A 1 117 ? -8.084 -9.756 13.620 1.00 95.38 117 SER A N 1
ATOM 979 C CA . SER A 1 117 ? -6.934 -9.152 12.945 1.00 95.38 117 SER A CA 1
ATOM 980 C C . SER A 1 117 ? -7.238 -7.734 12.472 1.00 95.38 117 SER A C 1
ATOM 982 O O . SER A 1 117 ? -6.405 -6.845 12.626 1.00 95.38 117 SER A O 1
ATOM 984 N N . PHE A 1 118 ? -8.446 -7.475 11.969 1.00 97.12 118 PHE A N 1
ATOM 985 C CA . PHE A 1 118 ? -8.837 -6.125 11.590 1.00 97.12 118 PHE A CA 1
ATOM 986 C C . PHE A 1 118 ? -8.946 -5.204 12.804 1.00 97.12 118 PHE A C 1
ATOM 988 O O . PHE A 1 118 ? -8.424 -4.094 12.772 1.00 97.12 118 PHE A O 1
ATOM 995 N N . ALA A 1 119 ? -9.533 -5.670 13.910 1.00 97.25 119 ALA A N 1
ATOM 996 C CA . ALA A 1 119 ? -9.577 -4.895 15.149 1.00 97.25 119 ALA A CA 1
ATOM 997 C C . ALA A 1 119 ? -8.169 -4.520 15.662 1.00 97.25 119 ALA A C 1
ATOM 999 O O . ALA A 1 119 ? -7.954 -3.398 16.127 1.00 97.25 119 ALA A O 1
ATOM 1000 N N . GLU A 1 120 ? -7.194 -5.422 15.538 1.00 97.44 120 GLU A N 1
ATOM 1001 C CA . GLU A 1 120 ? -5.791 -5.158 15.879 1.00 97.44 120 GLU A CA 1
ATOM 1002 C C . GLU A 1 120 ? -5.143 -4.131 14.941 1.00 97.44 120 GLU A C 1
ATOM 1004 O O . GLU A 1 120 ? -4.452 -3.226 15.415 1.00 97.44 120 GLU A O 1
ATOM 1009 N N . ILE A 1 121 ? -5.410 -4.220 13.632 1.00 97.00 121 ILE A N 1
ATOM 1010 C CA . ILE A 1 121 ? -4.967 -3.232 12.636 1.00 97.00 121 ILE A CA 1
ATOM 1011 C C . ILE A 1 121 ? -5.527 -1.847 12.985 1.00 97.00 121 ILE A C 1
ATOM 1013 O O . ILE A 1 121 ? -4.760 -0.891 13.084 1.00 97.00 121 ILE A O 1
ATOM 1017 N N . ILE A 1 122 ? -6.833 -1.740 13.253 1.00 97.50 122 ILE A N 1
ATOM 1018 C CA . ILE A 1 122 ? -7.473 -0.479 13.658 1.00 97.50 122 ILE A CA 1
ATOM 1019 C C . ILE A 1 12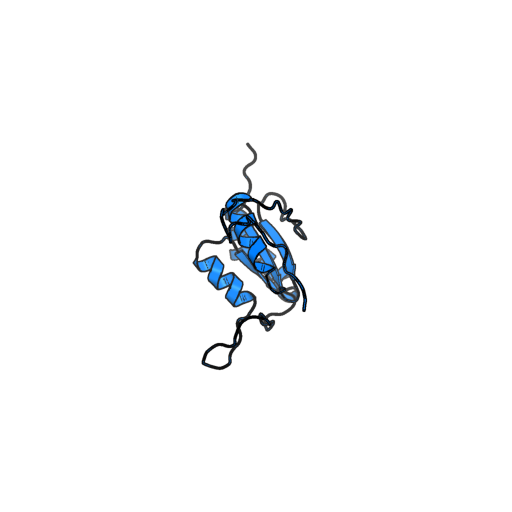2 ? -6.835 0.076 14.931 1.00 97.50 122 ILE A C 1
ATOM 1021 O O . ILE A 1 122 ? -6.510 1.259 14.993 1.00 97.50 122 ILE A O 1
ATOM 1025 N N . LYS A 1 123 ? -6.624 -0.766 15.948 1.00 97.00 123 LYS A N 1
ATOM 1026 C CA . LYS A 1 123 ? -6.007 -0.346 17.211 1.00 97.00 123 LYS A CA 1
ATOM 1027 C C . LYS A 1 123 ? -4.595 0.200 17.001 1.00 97.00 123 LYS A C 1
ATOM 1029 O O . LYS A 1 123 ? -4.248 1.204 17.615 1.00 97.00 123 LYS A O 1
ATOM 1034 N N . ARG A 1 124 ? -3.794 -0.449 16.150 1.00 96.06 124 ARG A N 1
ATOM 1035 C CA . ARG A 1 124 ? -2.412 -0.049 15.846 1.00 96.06 124 ARG A CA 1
ATOM 1036 C C . ARG A 1 124 ? -2.325 1.319 15.166 1.00 96.06 124 ARG A C 1
ATOM 1038 O O . ARG A 1 124 ? -1.354 2.033 15.378 1.00 96.06 124 ARG A O 1
ATOM 1045 N N . HIS A 1 125 ? -3.328 1.652 14.365 1.00 96.81 125 HIS A N 1
ATOM 1046 C CA . HIS A 1 125 ? -3.346 2.810 13.466 1.00 96.81 125 HIS A CA 1
ATOM 1047 C C . HIS A 1 125 ? -4.321 3.906 13.900 1.00 96.81 125 HIS A C 1
ATOM 1049 O O . HIS A 1 125 ? -4.635 4.828 13.145 1.00 96.81 125 HIS A O 1
ATOM 1055 N N . LYS A 1 126 ? -4.836 3.805 15.126 1.00 96.12 126 LYS A N 1
ATOM 1056 C CA . LYS A 1 126 ? -5.748 4.789 15.694 1.00 96.12 126 LYS A CA 1
ATOM 1057 C C . LYS A 1 126 ? -5.014 6.113 15.890 1.00 96.12 126 LYS A C 1
ATOM 1059 O O . LYS A 1 126 ? -3.952 6.150 16.507 1.00 96.12 126 LYS A O 1
ATOM 1064 N N . ILE A 1 127 ? -5.599 7.201 15.399 1.00 92.62 127 ILE A N 1
ATOM 1065 C CA . ILE A 1 127 ? -5.060 8.542 15.625 1.00 92.62 127 ILE A CA 1
ATOM 1066 C C . ILE A 1 127 ? -5.531 8.995 17.007 1.00 92.62 127 ILE A C 1
ATOM 1068 O O . ILE A 1 127 ? -6.732 9.124 17.253 1.00 92.62 127 ILE A O 1
ATOM 1072 N N . THR A 1 128 ? -4.593 9.227 17.921 1.00 80.44 128 THR A N 1
ATOM 1073 C CA . THR A 1 128 ? -4.887 9.894 19.191 1.00 80.44 128 THR A CA 1
ATOM 1074 C C . THR A 1 128 ? -5.043 11.382 18.897 1.00 80.44 128 THR A C 1
ATOM 1076 O O . THR A 1 128 ? -4.086 12.022 18.470 1.00 80.44 128 THR A O 1
ATOM 1079 N N . GLN A 1 129 ? -6.241 11.938 19.075 1.00 60.34 129 GLN A N 1
ATOM 1080 C CA . GLN A 1 129 ? -6.375 13.394 19.112 1.00 60.34 129 GLN A CA 1
ATOM 1081 C C . GLN A 1 129 ? -5.740 13.892 20.416 1.00 60.34 129 GLN A C 1
ATOM 1083 O O . GLN A 1 129 ? -6.056 13.361 21.483 1.00 60.34 129 GLN A O 1
ATOM 1088 N N . HIS A 1 130 ? -4.805 14.836 20.304 1.00 44.72 130 HIS A N 1
ATOM 1089 C CA . HIS A 1 130 ? -4.351 15.661 21.422 1.00 44.72 130 HIS A CA 1
ATOM 1090 C C . HIS A 1 130 ? -5.324 16.817 21.630 1.00 44.72 130 HIS A C 1
ATOM 1092 O O . HIS A 1 130 ? -5.795 17.361 20.604 1.00 44.72 130 HIS A O 1
#

InterPro domains:
  IPR011335 Restriction endonuclease type II-like [SSF5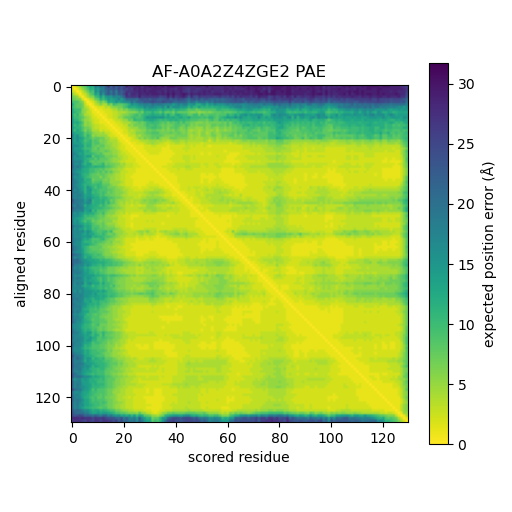2980] (5-78)

Organism: NCBI:txid86265

Mean predicted aligned error: 6.09 Å